Protein AF-V4Y7R0-F1 (afdb_monomer_lite)

Sequence (101 aa):
MARSPTVDTLGLVIIVFLLQPPLSFLGLGGLFVLAPPLGNAPLTIFTSIYAHASLGHLVANSVVLLVAGLAVERRTTWFRFHLYSVAVGALAGIAQWPSVG

Foldseek 3Di:
DDDQLLVVLLVLLVVLAVVLVVCVVVVNNVQQDCDPPCVVRVNNLQNVLSYDPDPVRSVVVNVVSVVVSVVVCVVDPSVVSVVVSRVVSSVCSVVPDDPDD

Radius of gyration: 14.44 Å; chains: 1; bounding box: 40×24×38 Å

pLDDT: mean 92.41, std 10.79, range [45.31, 98.31]

Structure (mmCIF, N/CA/C/O backbone):
data_AF-V4Y7R0-F1
#
_entry.id   AF-V4Y7R0-F1
#
loop_
_atom_site.group_PDB
_atom_site.id
_atom_site.type_symbol
_atom_site.label_atom_id
_atom_site.label_alt_id
_atom_site.label_comp_id
_atom_site.label_asym_id
_atom_site.label_entity_id
_atom_site.label_seq_id
_atom_site.pdbx_PDB_ins_code
_atom_site.Cartn_x
_atom_site.Cartn_y
_atom_site.Cartn_z
_atom_site.occupancy
_atom_site.B_iso_or_equiv
_atom_site.auth_seq_id
_atom_site.auth_comp_id
_atom_site.auth_asym_id
_atom_site.auth_atom_id
_atom_site.pdbx_PDB_model_num
ATOM 1 N N . MET A 1 1 ? -18.363 7.842 13.408 1.00 47.69 1 MET A N 1
ATOM 2 C CA . MET A 1 1 ? -17.993 6.662 12.596 1.00 47.69 1 MET A CA 1
ATOM 3 C C . MET A 1 1 ? -16.622 6.189 13.053 1.00 47.69 1 MET A C 1
ATOM 5 O O . MET A 1 1 ? -15.713 7.008 13.083 1.00 47.69 1 MET A O 1
ATOM 9 N N . ALA A 1 2 ? -16.473 4.934 13.484 1.00 68.38 2 ALA A N 1
ATOM 10 C CA . ALA A 1 2 ? -15.149 4.390 13.796 1.00 68.38 2 ALA A CA 1
ATOM 11 C C . ALA A 1 2 ? -14.375 4.194 12.481 1.00 68.38 2 ALA A C 1
ATOM 13 O O . ALA A 1 2 ? -14.903 3.604 11.542 1.00 68.38 2 ALA A O 1
ATOM 14 N N . ARG A 1 3 ? -13.163 4.743 12.390 1.00 86.81 3 ARG A N 1
ATOM 15 C CA . ARG A 1 3 ? -12.302 4.643 11.204 1.00 86.81 3 ARG A CA 1
ATOM 16 C C . ARG A 1 3 ? -11.739 3.220 11.104 1.00 86.81 3 ARG A C 1
ATOM 18 O O . ARG A 1 3 ? -11.061 2.787 12.032 1.00 86.81 3 ARG A O 1
ATOM 25 N N . SER A 1 4 ? -12.026 2.503 10.016 1.00 95.69 4 SER A N 1
ATOM 26 C CA . SER A 1 4 ? -11.510 1.145 9.779 1.00 95.69 4 SER A CA 1
ATOM 27 C C . SER A 1 4 ? -10.199 1.221 8.985 1.00 95.69 4 SER A C 1
ATOM 29 O O . SER A 1 4 ? -10.233 1.624 7.820 1.00 95.69 4 SER A O 1
ATOM 31 N N . PRO A 1 5 ? -9.043 0.844 9.567 1.00 97.19 5 PRO A N 1
ATOM 32 C CA . PRO A 1 5 ? -7.775 0.834 8.837 1.00 97.19 5 PRO A CA 1
ATOM 33 C C . PRO A 1 5 ? -7.758 -0.197 7.692 1.00 97.19 5 PRO A C 1
ATOM 35 O O . PRO A 1 5 ? -7.018 -0.025 6.719 1.00 97.19 5 PRO A O 1
ATOM 38 N N . THR A 1 6 ? -8.607 -1.232 7.750 1.00 97.38 6 THR A N 1
ATOM 39 C CA . THR A 1 6 ? -8.796 -2.172 6.633 1.00 97.38 6 THR A CA 1
ATOM 40 C C . THR A 1 6 ? -9.452 -1.485 5.443 1.00 97.38 6 THR A C 1
ATOM 42 O O . THR A 1 6 ? -8.940 -1.572 4.327 1.00 97.38 6 THR A O 1
ATOM 45 N N . VAL A 1 7 ? -10.555 -0.764 5.675 1.00 96.94 7 VAL A N 1
ATOM 46 C CA . VAL A 1 7 ? -11.249 -0.012 4.618 1.00 96.94 7 VAL A CA 1
ATOM 47 C C . VAL A 1 7 ? -10.361 1.108 4.075 1.00 96.94 7 VAL A C 1
ATOM 49 O O . VAL A 1 7 ? -10.312 1.293 2.861 1.00 96.94 7 VAL A O 1
ATOM 52 N N . ASP A 1 8 ? -9.607 1.796 4.937 1.00 96.81 8 ASP A N 1
ATOM 53 C CA . ASP A 1 8 ? -8.635 2.814 4.513 1.00 96.81 8 ASP A CA 1
ATOM 54 C C . ASP A 1 8 ? -7.571 2.209 3.577 1.00 96.81 8 ASP A C 1
ATOM 56 O O . ASP A 1 8 ? -7.285 2.762 2.513 1.00 96.81 8 ASP A O 1
ATOM 60 N N . THR A 1 9 ? -7.019 1.043 3.932 1.00 97.06 9 THR A N 1
ATOM 61 C CA . THR A 1 9 ? -6.032 0.334 3.096 1.00 97.06 9 THR A CA 1
ATOM 62 C C . THR A 1 9 ? -6.633 -0.105 1.765 1.00 97.06 9 THR A C 1
ATOM 64 O O . THR A 1 9 ? -6.018 0.100 0.721 1.00 97.06 9 THR A O 1
ATOM 67 N N . LEU A 1 10 ? -7.848 -0.660 1.778 1.00 97.81 10 LEU A N 1
ATOM 68 C CA . LEU A 1 10 ? -8.546 -1.050 0.555 1.00 97.81 10 LEU A CA 1
ATOM 69 C C . LEU A 1 10 ? -8.796 0.160 -0.356 1.00 97.81 10 LEU A C 1
ATOM 71 O O . LEU A 1 10 ? -8.567 0.083 -1.562 1.00 97.81 10 LEU A O 1
ATOM 75 N N . GLY A 1 11 ? -9.204 1.292 0.221 1.00 97.88 11 GLY A N 1
ATOM 76 C CA . GLY A 1 11 ? -9.366 2.549 -0.503 1.00 97.88 11 GLY A CA 1
ATOM 77 C C . GLY A 1 11 ? -8.069 2.994 -1.179 1.00 97.88 11 GLY A C 1
ATOM 78 O O . GLY A 1 11 ? -8.083 3.314 -2.365 1.00 97.88 11 GLY A O 1
ATOM 79 N N . LEU A 1 12 ? -6.938 2.946 -0.466 1.00 97.00 12 LEU A N 1
ATOM 80 C CA . LEU A 1 12 ? -5.624 3.270 -1.034 1.00 97.00 12 LEU A CA 1
ATOM 81 C C . LEU A 1 12 ? -5.235 2.339 -2.184 1.00 97.00 12 LEU A C 1
ATOM 83 O O . LEU A 1 12 ? -4.792 2.821 -3.224 1.00 97.00 12 LEU A O 1
ATOM 87 N N . VAL A 1 13 ? -5.431 1.030 -2.023 1.00 97.62 13 VAL A N 1
ATOM 88 C CA . VAL A 1 13 ? -5.154 0.045 -3.079 1.00 97.62 13 VAL A CA 1
ATOM 89 C C . VAL A 1 13 ? -5.977 0.344 -4.336 1.00 97.62 13 VAL A C 1
ATOM 91 O O . VAL A 1 13 ? -5.435 0.360 -5.440 1.00 97.62 13 VAL A O 1
ATOM 94 N N . ILE A 1 14 ? -7.272 0.632 -4.182 1.00 98.19 14 ILE A N 1
ATOM 95 C CA . ILE A 1 14 ? -8.152 0.974 -5.308 1.00 98.19 14 ILE A CA 1
ATOM 96 C C . ILE A 1 14 ? -7.700 2.278 -5.974 1.00 98.19 14 ILE A C 1
ATOM 98 O O . ILE A 1 14 ? -7.608 2.335 -7.199 1.00 98.19 14 ILE A O 1
ATOM 102 N N . ILE A 1 15 ? -7.386 3.313 -5.190 1.00 98.12 15 ILE A N 1
ATOM 103 C CA . ILE A 1 15 ? -6.892 4.593 -5.715 1.00 98.12 15 ILE A CA 1
ATOM 104 C C . ILE A 1 15 ? -5.614 4.377 -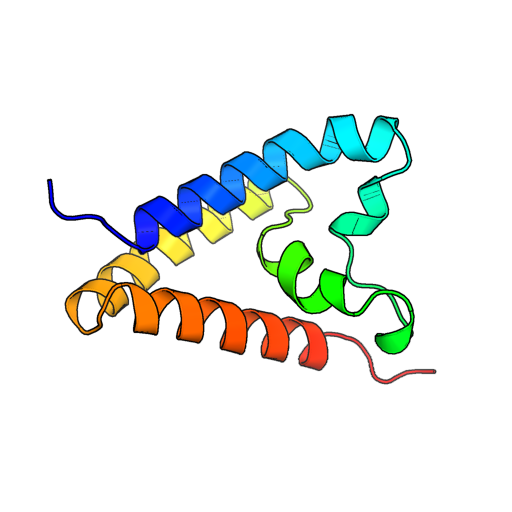6.530 1.00 98.12 15 ILE A C 1
ATOM 106 O O . ILE A 1 15 ? -5.530 4.847 -7.663 1.00 98.12 15 ILE A O 1
ATOM 110 N N . VAL A 1 16 ? -4.640 3.637 -5.994 1.00 97.50 16 VAL A N 1
ATOM 111 C CA . VAL A 1 16 ? -3.387 3.339 -6.700 1.00 97.50 16 VAL A CA 1
ATOM 112 C C . VAL A 1 16 ? -3.660 2.571 -7.990 1.00 97.50 16 VAL A C 1
A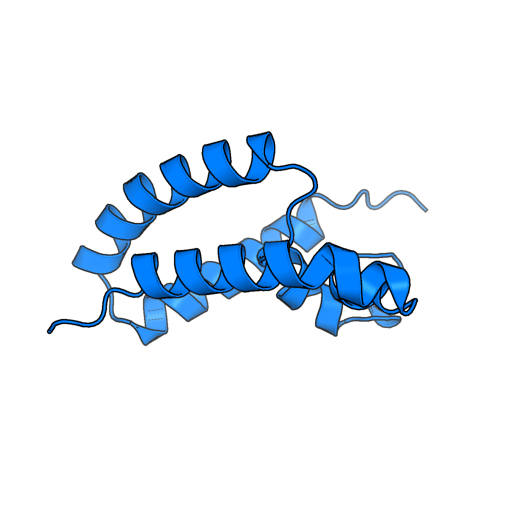TOM 114 O O . VAL A 1 16 ? -3.164 2.975 -9.041 1.00 97.50 16 VAL A O 1
ATOM 117 N N . PHE A 1 17 ? -4.508 1.543 -7.952 1.00 97.56 17 PHE A N 1
ATOM 118 C CA . PHE A 1 17 ? -4.872 0.776 -9.142 1.00 97.56 17 PHE A CA 1
ATOM 119 C C . PHE A 1 17 ? -5.488 1.644 -10.247 1.00 97.56 17 PHE A C 1
ATOM 121 O O . PHE A 1 17 ? -5.144 1.492 -11.418 1.00 97.56 17 PHE A O 1
ATOM 128 N N . LEU A 1 18 ? -6.357 2.591 -9.888 1.00 97.88 18 LEU A N 1
ATOM 129 C CA . LEU A 1 18 ? -6.966 3.518 -10.846 1.00 97.88 18 LEU A CA 1
ATOM 130 C C . LEU A 1 18 ? -5.971 4.557 -11.387 1.00 97.88 18 LEU A C 1
ATOM 132 O O . LEU A 1 18 ? -6.106 4.994 -12.530 1.00 97.88 18 LEU A O 1
ATOM 136 N N . LEU A 1 19 ? -4.967 4.942 -10.596 1.00 97.38 19 LEU A N 1
ATOM 137 C CA . LEU A 1 19 ? -3.921 5.884 -11.002 1.00 97.38 19 LEU A CA 1
ATOM 138 C C . LEU A 1 19 ? -2.804 5.230 -11.833 1.00 97.38 19 LEU A C 1
ATOM 140 O O . LEU A 1 19 ? -2.143 5.924 -12.607 1.00 97.38 19 LEU A O 1
ATOM 144 N N . GLN A 1 20 ? -2.598 3.915 -11.722 1.00 96.56 20 GLN A N 1
ATOM 145 C CA . GLN A 1 20 ? -1.548 3.192 -12.448 1.00 96.56 20 GLN A CA 1
ATOM 146 C C . GLN A 1 20 ? -1.621 3.384 -13.982 1.00 96.56 20 GLN A C 1
ATOM 148 O O . GLN A 1 20 ? -0.589 3.736 -14.561 1.00 96.56 20 GLN A O 1
ATOM 153 N N . PRO A 1 21 ? -2.773 3.208 -14.670 1.00 96.81 21 PRO A N 1
ATOM 154 C CA . PRO A 1 21 ? -2.856 3.411 -16.118 1.00 96.81 21 PRO A CA 1
ATOM 155 C C . PRO A 1 21 ? -2.554 4.844 -16.587 1.00 96.81 21 PRO A C 1
ATOM 157 O O . PRO A 1 21 ? -1.684 4.990 -17.450 1.00 96.81 21 PRO A O 1
ATOM 160 N N . PRO A 1 22 ? -3.187 5.913 -16.050 1.00 97.75 22 PRO A N 1
ATOM 161 C CA . PRO A 1 22 ? -2.894 7.271 -16.504 1.00 97.75 22 PRO A CA 1
ATOM 162 C C . PRO A 1 22 ? -1.454 7.686 -16.186 1.00 97.75 22 PRO A C 1
ATOM 164 O O . PRO A 1 22 ? -0.813 8.326 -17.014 1.00 97.75 22 PRO A O 1
ATOM 167 N N . LEU A 1 23 ? -0.897 7.280 -15.041 1.00 97.19 23 LEU A N 1
ATOM 168 C CA . LEU A 1 23 ? 0.504 7.569 -14.725 1.00 97.19 23 LEU A CA 1
ATOM 169 C C . LEU A 1 23 ? 1.465 6.789 -15.626 1.00 97.19 23 LEU A C 1
ATOM 171 O O . LEU A 1 23 ? 2.468 7.345 -16.064 1.00 97.19 23 LEU A O 1
ATOM 175 N N . SER A 1 24 ? 1.145 5.544 -15.980 1.00 96.19 24 SER A N 1
ATOM 176 C CA . SER A 1 24 ? 1.931 4.781 -16.959 1.00 96.19 24 SER A CA 1
ATOM 177 C C . SER A 1 24 ? 1.914 5.433 -18.338 1.00 96.19 24 SER A C 1
ATOM 179 O O . SER A 1 24 ?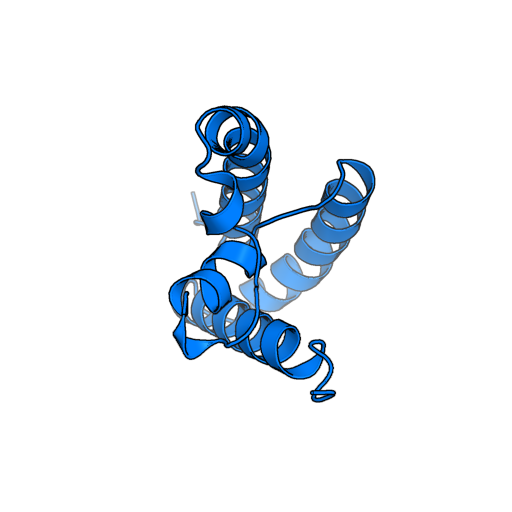 2.961 5.516 -18.974 1.00 96.19 24 SER A O 1
ATOM 181 N N . PHE A 1 25 ? 0.766 5.966 -18.767 1.00 97.06 25 PHE A N 1
ATOM 182 C CA . PHE A 1 25 ? 0.653 6.722 -20.016 1.00 97.06 25 PHE A CA 1
ATOM 183 C C . PHE A 1 25 ? 1.547 7.975 -20.031 1.00 97.06 25 PHE A C 1
ATOM 185 O O . PHE A 1 25 ? 2.096 8.329 -21.070 1.00 97.06 25 PHE A O 1
ATOM 192 N N . LEU A 1 26 ? 1.762 8.600 -18.871 1.00 97.75 26 LEU A N 1
ATOM 193 C CA . LEU A 1 26 ? 2.677 9.735 -18.694 1.00 97.75 26 LEU A CA 1
ATOM 194 C C . LEU A 1 26 ? 4.150 9.323 -18.486 1.00 97.75 26 LEU A C 1
ATOM 196 O O . LEU A 1 26 ? 4.978 10.169 -18.157 1.00 97.75 26 LEU A O 1
ATOM 200 N N . GLY A 1 27 ? 4.495 8.037 -18.628 1.00 96.44 27 GLY A N 1
ATOM 201 C CA . GLY A 1 27 ? 5.852 7.526 -18.385 1.00 96.44 27 GLY A CA 1
ATOM 202 C C . GLY A 1 27 ? 6.221 7.373 -16.903 1.00 96.44 27 GLY A C 1
ATOM 203 O O . GLY A 1 27 ? 7.364 7.068 -16.577 1.00 96.44 27 GLY A O 1
ATOM 204 N N . LEU A 1 28 ? 5.259 7.542 -15.993 1.00 95.88 28 LEU A N 1
ATOM 205 C CA . LEU A 1 28 ? 5.432 7.470 -14.537 1.00 95.88 28 LEU A CA 1
ATOM 206 C C . LEU A 1 28 ? 5.017 6.111 -13.945 1.00 95.88 28 LEU A C 1
ATOM 208 O O . LEU A 1 28 ? 4.905 5.966 -12.730 1.00 95.88 28 LEU A O 1
ATOM 212 N N . GLY A 1 29 ? 4.800 5.092 -14.780 1.00 91.50 29 GLY A N 1
ATOM 213 C CA . GLY A 1 29 ? 4.390 3.753 -14.331 1.00 91.50 29 GLY A CA 1
ATOM 214 C C . GLY A 1 29 ? 5.407 3.085 -13.397 1.00 91.50 29 GLY A C 1
ATOM 215 O O . GLY A 1 29 ? 5.028 2.353 -12.483 1.00 91.50 29 GLY A O 1
ATOM 216 N N . GLY A 1 30 ? 6.694 3.414 -13.559 1.00 92.12 30 GLY A N 1
ATOM 217 C CA . GLY A 1 30 ? 7.777 2.928 -12.700 1.00 92.12 30 GLY A CA 1
ATOM 218 C C . GLY A 1 30 ? 7.637 3.316 -11.223 1.00 92.12 30 GLY A C 1
ATOM 219 O O . GLY A 1 30 ? 8.252 2.679 -10.377 1.00 92.12 30 GLY A O 1
ATOM 220 N N . LEU A 1 31 ? 6.782 4.290 -10.881 1.00 93.62 31 LEU A N 1
ATOM 221 C CA . LEU A 1 31 ? 6.517 4.675 -9.490 1.00 93.62 31 LEU A CA 1
ATOM 222 C C . LEU A 1 31 ? 5.889 3.555 -8.652 1.00 93.62 31 LEU A C 1
ATOM 224 O O . LEU A 1 31 ? 5.947 3.629 -7.430 1.00 93.62 31 LEU A O 1
ATOM 228 N N . PHE A 1 32 ? 5.290 2.541 -9.277 1.00 94.75 32 PHE A N 1
ATOM 229 C CA . PHE A 1 32 ? 4.574 1.453 -8.597 1.00 94.75 32 PHE A CA 1
ATOM 230 C C . PHE A 1 32 ? 5.187 0.076 -8.848 1.00 94.75 32 PHE A C 1
ATOM 232 O O . PHE A 1 32 ? 4.652 -0.933 -8.392 1.00 94.7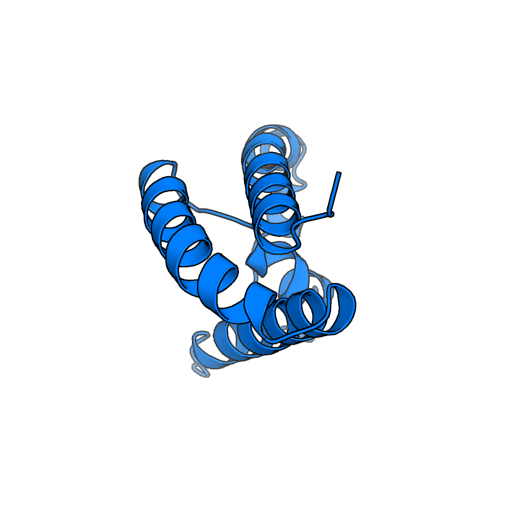5 32 PHE A O 1
ATOM 239 N N . VAL A 1 33 ? 6.296 0.022 -9.583 1.00 92.69 33 VAL A N 1
ATOM 240 C CA . VAL A 1 33 ? 6.961 -1.223 -9.955 1.00 92.69 33 VAL A CA 1
ATOM 241 C C . VAL A 1 33 ? 8.244 -1.329 -9.152 1.00 92.69 33 VAL A C 1
ATOM 243 O O . VAL A 1 33 ? 9.144 -0.507 -9.297 1.00 92.69 33 VAL A O 1
ATOM 246 N N . LEU A 1 34 ? 8.325 -2.350 -8.303 1.00 90.56 34 LEU A N 1
ATOM 247 C CA . LEU A 1 34 ? 9.562 -2.680 -7.611 1.00 90.56 34 LEU A CA 1
ATOM 248 C C . LEU A 1 34 ? 10.572 -3.218 -8.632 1.00 90.56 34 LEU A C 1
ATOM 250 O O . LEU A 1 34 ? 10.308 -4.231 -9.279 1.00 90.56 34 LEU A O 1
ATOM 254 N N . ALA A 1 35 ? 11.704 -2.529 -8.791 1.00 86.25 35 ALA A N 1
ATOM 255 C CA . ALA A 1 35 ? 12.733 -2.869 -9.773 1.00 86.25 35 ALA A CA 1
ATOM 256 C C . ALA A 1 35 ? 14.140 -2.898 -9.143 1.00 86.25 35 ALA A C 1
ATOM 258 O O . ALA A 1 35 ? 14.425 -2.102 -8.243 1.00 86.25 35 ALA A O 1
ATOM 259 N N . PRO A 1 36 ? 15.039 -3.788 -9.605 1.00 78.69 36 PRO A N 1
ATOM 260 C CA . PRO A 1 36 ? 16.424 -3.813 -9.163 1.00 78.69 36 PRO A CA 1
ATOM 261 C C . PRO A 1 36 ? 17.281 -2.753 -9.881 1.00 78.69 36 PRO A C 1
ATOM 263 O O . PRO A 1 36 ? 16.984 -2.361 -11.012 1.00 78.69 36 PRO A O 1
ATOM 266 N N . PRO A 1 37 ? 18.413 -2.365 -9.277 1.00 86.06 37 PRO A N 1
ATOM 267 C CA . PRO A 1 37 ? 18.747 -2.513 -7.861 1.00 86.06 37 PRO A CA 1
ATOM 268 C C . PRO A 1 37 ? 17.776 -1.715 -6.980 1.00 86.06 37 PRO A C 1
ATOM 270 O O . PRO A 1 37 ? 17.392 -0.606 -7.340 1.00 86.06 37 PRO A O 1
ATOM 273 N N . LEU A 1 38 ? 17.446 -2.223 -5.785 1.00 83.94 38 LEU A N 1
ATOM 274 C CA . LEU A 1 38 ? 16.533 -1.539 -4.850 1.00 83.94 38 LEU A CA 1
ATOM 275 C C . LEU A 1 38 ? 16.978 -0.102 -4.514 1.00 83.94 38 LEU A C 1
ATOM 277 O O . LEU A 1 38 ? 16.149 0.757 -4.224 1.00 83.94 38 LEU A O 1
ATOM 281 N N . GLY A 1 39 ? 18.285 0.170 -4.591 1.00 85.88 39 GLY A N 1
ATOM 282 C CA . GLY A 1 39 ? 18.859 1.499 -4.383 1.00 85.88 39 GLY A CA 1
ATOM 283 C C . GLY A 1 39 ? 18.497 2.531 -5.456 1.00 85.88 39 GLY A C 1
ATOM 284 O O . GLY A 1 39 ? 18.571 3.723 -5.175 1.00 85.88 39 GLY A O 1
ATOM 285 N N . ASN A 1 40 ? 18.066 2.113 -6.651 1.00 89.31 40 ASN A N 1
ATOM 286 C CA . ASN A 1 40 ? 17.726 3.041 -7.735 1.00 89.31 40 ASN A CA 1
ATOM 287 C C . ASN A 1 40 ? 16.372 3.723 -7.515 1.00 89.31 40 ASN A C 1
ATOM 289 O O . ASN A 1 40 ? 16.179 4.865 -7.927 1.00 89.31 40 ASN A O 1
ATOM 293 N N . ALA A 1 41 ? 15.432 3.028 -6.875 1.00 89.69 41 ALA A N 1
ATOM 294 C CA . ALA A 1 41 ? 14.091 3.536 -6.623 1.00 89.69 41 ALA A CA 1
ATOM 295 C C . ALA A 1 41 ? 13.552 2.998 -5.286 1.00 89.69 41 ALA A C 1
ATOM 297 O O . ALA A 1 41 ? 12.553 2.280 -5.272 1.00 89.69 41 ALA A O 1
ATOM 298 N N . PRO A 1 42 ? 14.167 3.343 -4.139 1.00 91.12 42 PRO A N 1
ATOM 299 C CA . PRO A 1 42 ? 13.837 2.744 -2.841 1.00 91.12 42 PRO A CA 1
ATOM 300 C C . PRO A 1 42 ? 12.384 2.989 -2.422 1.00 91.12 42 PRO A C 1
ATOM 302 O O . PRO A 1 42 ? 11.795 2.186 -1.705 1.00 91.12 42 PRO A O 1
ATOM 305 N N . LEU A 1 43 ? 11.769 4.068 -2.917 1.00 93.06 43 LEU A N 1
ATOM 306 C CA . LEU A 1 43 ? 10.361 4.364 -2.670 1.00 93.06 43 LEU A CA 1
ATOM 307 C C . LEU A 1 43 ? 9.422 3.284 -3.237 1.00 93.06 43 LEU A C 1
ATOM 309 O O . LEU A 1 43 ? 8.355 3.046 -2.669 1.00 93.06 43 LEU A O 1
ATOM 313 N N . THR A 1 44 ? 9.843 2.585 -4.297 1.00 94.69 44 THR A N 1
ATOM 314 C CA . THR A 1 44 ? 9.059 1.506 -4.915 1.00 94.69 44 THR A CA 1
ATOM 315 C C . THR A 1 44 ? 8.869 0.305 -3.999 1.00 94.69 44 THR A C 1
ATOM 317 O O . THR A 1 44 ? 7.900 -0.427 -4.175 1.00 94.69 44 THR A O 1
ATOM 320 N N . ILE A 1 45 ? 9.691 0.150 -2.951 1.00 94.62 45 ILE A N 1
ATOM 321 C CA . ILE A 1 45 ? 9.479 -0.850 -1.889 1.00 94.62 45 ILE A CA 1
ATOM 322 C C . ILE A 1 45 ? 8.122 -0.638 -1.208 1.00 94.62 45 ILE A C 1
ATOM 324 O O . ILE A 1 45 ? 7.466 -1.601 -0.828 1.00 94.62 45 ILE A O 1
ATOM 328 N N . PHE A 1 46 ? 7.684 0.616 -1.075 1.00 95.38 46 PHE A N 1
ATOM 329 C CA . PHE A 1 46 ? 6.449 0.963 -0.377 1.00 95.38 46 PHE A CA 1
ATOM 330 C C . PHE A 1 46 ? 5.274 1.159 -1.328 1.00 95.38 46 PHE A C 1
ATOM 332 O O . PHE A 1 46 ? 4.168 0.705 -1.046 1.00 95.38 46 PHE A O 1
ATOM 339 N N . THR A 1 47 ? 5.483 1.839 -2.454 1.00 95.44 47 THR A N 1
ATOM 340 C CA . THR A 1 47 ? 4.393 2.135 -3.393 1.00 95.44 47 THR A CA 1
ATOM 341 C C . THR A 1 47 ? 3.926 0.893 -4.149 1.00 95.44 47 THR A C 1
ATOM 343 O O . THR A 1 47 ? 2.734 0.785 -4.438 1.00 95.44 47 THR A O 1
ATOM 346 N N . SER A 1 48 ? 4.816 -0.074 -4.405 1.00 94.69 48 SER A N 1
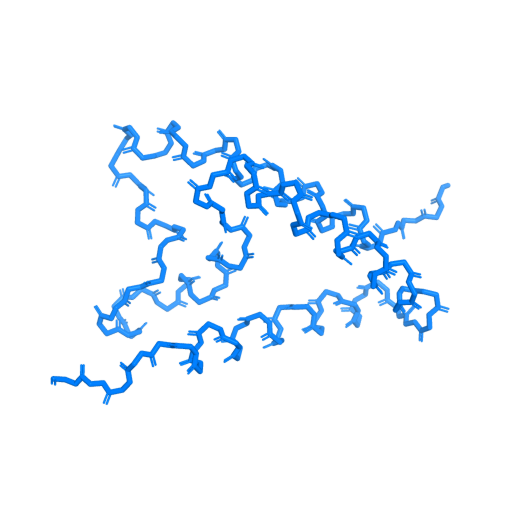ATOM 347 C CA . SER A 1 48 ? 4.447 -1.342 -5.051 1.00 94.69 48 SER A CA 1
ATOM 348 C C . SER A 1 48 ? 3.516 -2.212 -4.204 1.00 94.69 48 SER A C 1
ATOM 350 O O . SER A 1 48 ? 2.749 -2.982 -4.769 1.00 94.69 48 SER A O 1
ATOM 352 N N . ILE A 1 49 ? 3.498 -2.037 -2.875 1.00 95.62 49 ILE A N 1
ATOM 353 C CA . ILE A 1 49 ? 2.603 -2.766 -1.954 1.00 95.62 49 ILE A CA 1
ATOM 354 C C . ILE A 1 49 ? 1.131 -2.567 -2.340 1.00 95.62 49 ILE A C 1
ATOM 356 O O . ILE A 1 49 ? 0.304 -3.459 -2.167 1.00 95.62 49 ILE A O 1
ATOM 360 N N . TYR A 1 50 ? 0.799 -1.389 -2.868 1.00 96.94 50 TYR A N 1
ATOM 361 C CA . TYR A 1 50 ? -0.566 -1.031 -3.249 1.00 96.94 50 TYR A CA 1
ATOM 362 C C . TYR A 1 50 ? -0.873 -1.336 -4.723 1.00 96.94 50 TYR A C 1
ATOM 364 O O . TYR A 1 50 ? -2.033 -1.288 -5.138 1.00 96.94 50 TYR A O 1
ATOM 372 N N . ALA A 1 51 ? 0.149 -1.648 -5.519 1.00 96.38 51 ALA A N 1
ATOM 373 C CA . ALA A 1 51 ? 0.040 -1.823 -6.957 1.00 96.38 51 ALA A CA 1
ATOM 374 C C . ALA A 1 51 ? -0.478 -3.215 -7.321 1.00 96.38 51 ALA A C 1
ATOM 376 O O . ALA A 1 51 ? -0.101 -4.215 -6.713 1.00 96.38 51 ALA A O 1
ATOM 377 N N . HIS A 1 52 ? -1.322 -3.293 -8.348 1.00 96.88 52 HIS A N 1
ATOM 378 C CA . HIS A 1 52 ? -1.854 -4.569 -8.827 1.00 96.88 52 HIS A CA 1
ATOM 379 C C . HIS A 1 52 ? -1.694 -4.701 -10.343 1.00 96.88 52 HIS A C 1
ATOM 381 O O . HIS A 1 52 ? -1.819 -3.731 -11.088 1.00 96.88 52 HIS A O 1
ATOM 387 N N . ALA A 1 53 ? -1.414 -5.926 -10.798 1.00 94.38 53 ALA A N 1
ATOM 388 C CA . ALA A 1 53 ? -1.169 -6.229 -12.210 1.00 94.38 53 ALA A CA 1
ATOM 389 C C . ALA A 1 53 ? -2.458 -6.396 -13.032 1.00 94.38 53 ALA A C 1
ATOM 391 O O . ALA A 1 53 ? -2.451 -6.226 -14.247 1.00 94.38 53 ALA A O 1
ATOM 392 N N . SER A 1 54 ? -3.567 -6.767 -12.386 1.00 96.44 54 SER A N 1
ATOM 393 C CA . SER A 1 54 ? -4.850 -7.000 -13.049 1.00 96.44 54 SER A CA 1
ATOM 394 C C . SER A 1 54 ? -6.020 -6.820 -12.085 1.00 96.44 54 SER A C 1
ATOM 396 O O . SER A 1 54 ? -5.860 -6.907 -10.865 1.00 96.44 54 SER A O 1
ATOM 398 N N . LEU A 1 55 ? -7.222 -6.633 -12.641 1.00 97.50 55 LEU A N 1
ATOM 399 C CA . LEU A 1 55 ? -8.457 -6.558 -11.859 1.00 97.50 55 LEU A CA 1
ATOM 400 C C . LEU A 1 55 ? -8.722 -7.856 -11.077 1.00 97.50 55 LEU A C 1
ATOM 402 O O . LEU A 1 55 ? -9.139 -7.804 -9.925 1.00 97.50 55 LEU A O 1
ATOM 406 N N . GLY A 1 56 ? -8.439 -9.021 -11.670 1.00 98.06 56 GLY A N 1
ATOM 407 C CA . GLY A 1 56 ? -8.589 -10.311 -10.989 1.00 98.06 56 GLY A CA 1
ATOM 408 C C . GLY A 1 56 ? -7.669 -10.437 -9.772 1.00 98.06 56 GLY A C 1
ATOM 409 O O . GLY A 1 56 ? -8.121 -10.845 -8.703 1.00 98.06 56 GLY A O 1
ATOM 410 N N . HIS A 1 57 ? -6.406 -10.009 -9.903 1.00 96.75 57 HIS A N 1
ATOM 411 C CA . HIS A 1 57 ? -5.469 -9.962 -8.776 1.00 96.75 57 HIS A CA 1
ATOM 412 C C . HIS A 1 57 ? -5.956 -9.004 -7.685 1.00 96.75 57 HIS A C 1
ATOM 414 O O . HIS A 1 57 ? -5.908 -9.361 -6.509 1.00 96.75 57 HIS A O 1
ATOM 420 N N . LEU A 1 58 ? -6.452 -7.821 -8.064 1.00 97.44 58 LEU A N 1
ATOM 421 C CA . LEU A 1 58 ? -7.011 -6.847 -7.126 1.00 97.44 58 LEU A CA 1
ATOM 422 C C . LEU A 1 58 ? -8.184 -7.430 -6.336 1.00 97.44 58 LEU A C 1
ATOM 424 O O . LEU A 1 58 ? -8.193 -7.350 -5.110 1.00 97.44 58 LEU A O 1
ATOM 428 N N . VAL A 1 59 ? -9.162 -8.034 -7.014 1.00 98.31 59 VAL A N 1
ATOM 429 C CA . VAL A 1 59 ? -10.354 -8.589 -6.357 1.00 98.31 59 VAL A CA 1
ATOM 430 C C . VAL A 1 59 ? -9.973 -9.723 -5.407 1.00 98.31 59 VAL A C 1
ATOM 432 O O . VAL A 1 59 ? -10.392 -9.708 -4.250 1.00 98.31 59 VAL A O 1
ATOM 435 N N . ALA A 1 60 ? -9.137 -10.666 -5.853 1.00 97.62 60 ALA A N 1
ATOM 436 C CA . ALA A 1 60 ? -8.699 -11.782 -5.018 1.00 97.62 60 ALA A CA 1
ATOM 437 C C . ALA A 1 60 ? -7.979 -11.297 -3.745 1.00 97.62 60 ALA A C 1
ATOM 439 O O . ALA A 1 60 ? -8.309 -11.732 -2.641 1.00 97.62 60 ALA A O 1
ATOM 440 N N . ASN A 1 61 ? -7.057 -10.338 -3.877 1.00 96.56 61 ASN A N 1
ATOM 441 C CA . ASN A 1 61 ? -6.346 -9.767 -2.731 1.00 96.56 61 ASN A CA 1
ATOM 442 C C . ASN A 1 61 ? -7.255 -8.913 -1.842 1.00 96.56 61 ASN A C 1
ATOM 444 O O . ASN A 1 61 ? -7.110 -8.943 -0.625 1.00 96.56 61 ASN A O 1
ATOM 448 N N . SER A 1 62 ? -8.232 -8.209 -2.415 1.00 97.50 62 SER A N 1
ATOM 449 C CA . SER A 1 62 ? -9.199 -7.414 -1.649 1.00 97.50 62 SER A CA 1
ATOM 450 C C . SER A 1 62 ? -10.048 -8.289 -0.729 1.00 97.50 62 SER A C 1
ATOM 452 O O . SER A 1 62 ? -10.298 -7.910 0.412 1.00 97.50 62 SER A O 1
ATOM 454 N N . VAL A 1 63 ? -10.456 -9.479 -1.184 1.00 98.12 63 VAL A N 1
ATOM 455 C CA . VAL A 1 63 ? -11.181 -10.445 -0.342 1.00 98.12 63 VAL A CA 1
ATOM 456 C C . VAL A 1 63 ? -10.307 -10.907 0.825 1.00 98.12 63 VAL A C 1
ATOM 458 O O . VAL A 1 63 ? -10.757 -10.888 1.971 1.00 98.12 63 VAL A O 1
ATOM 461 N N . VAL A 1 64 ? -9.049 -11.266 0.557 1.00 97.00 64 VAL A N 1
ATOM 462 C CA . VAL A 1 64 ? -8.095 -11.667 1.604 1.00 97.00 64 VAL A CA 1
ATOM 463 C C . VAL A 1 64 ? -7.853 -10.525 2.594 1.00 97.00 64 VAL A C 1
ATOM 465 O O . VAL A 1 64 ? -7.925 -10.746 3.803 1.00 97.00 64 VAL A O 1
ATOM 468 N N . LEU A 1 65 ? -7.634 -9.303 2.102 1.00 96.38 65 LEU A N 1
ATOM 469 C CA . LEU A 1 65 ? -7.446 -8.107 2.921 1.00 96.38 65 LEU A CA 1
ATOM 470 C C . LEU A 1 65 ? -8.671 -7.822 3.787 1.00 96.38 65 LEU A C 1
ATOM 472 O O . LEU A 1 65 ? -8.512 -7.506 4.959 1.00 96.38 65 LEU A O 1
ATOM 476 N N . LEU A 1 66 ? -9.886 -7.952 3.256 1.00 97.62 66 LEU A N 1
ATOM 477 C CA . LEU A 1 66 ? -11.098 -7.758 4.047 1.00 97.62 66 LEU A CA 1
ATOM 478 C C . LEU A 1 66 ? -11.196 -8.799 5.163 1.00 97.62 66 LEU A C 1
ATOM 480 O O . LEU A 1 66 ? -11.410 -8.438 6.315 1.00 97.62 66 LEU A O 1
ATOM 484 N N . VAL A 1 67 ? -10.999 -10.082 4.861 1.00 98.00 67 VAL A N 1
ATOM 485 C CA . VAL A 1 67 ? -11.116 -11.144 5.873 1.00 98.00 67 VAL A CA 1
ATOM 486 C C . VAL A 1 67 ? -10.023 -11.022 6.940 1.00 98.00 67 VAL A C 1
ATOM 488 O O . VAL A 1 67 ? -10.325 -10.968 8.135 1.00 98.00 67 VAL A O 1
ATOM 491 N N . ALA A 1 68 ? -8.757 -10.955 6.527 1.00 96.75 68 ALA A N 1
ATOM 492 C CA . ALA A 1 68 ? -7.623 -10.897 7.445 1.00 96.75 68 ALA A CA 1
ATOM 493 C C . ALA A 1 68 ? -7.520 -9.533 8.140 1.00 96.75 68 ALA A C 1
ATOM 495 O O . ALA A 1 68 ? -7.325 -9.464 9.353 1.00 96.75 68 ALA A O 1
ATOM 496 N N . GLY A 1 69 ? -7.706 -8.445 7.396 1.00 96.88 69 GLY A N 1
ATOM 497 C CA . GLY A 1 69 ? -7.635 -7.082 7.910 1.00 96.88 69 GLY A CA 1
ATOM 498 C C . GLY A 1 69 ? -8.693 -6.817 8.973 1.00 96.88 69 GLY A C 1
ATOM 499 O O . GLY A 1 69 ? -8.347 -6.370 10.066 1.00 96.88 69 GLY A O 1
ATOM 500 N N . LEU A 1 70 ? -9.954 -7.201 8.731 1.00 97.00 70 LEU A N 1
ATOM 501 C CA . LEU A 1 70 ? -11.017 -7.042 9.731 1.00 97.00 70 LEU A CA 1
ATOM 502 C C . LEU A 1 70 ? -10.743 -7.855 11.007 1.00 97.00 70 LEU A C 1
ATOM 504 O O . LEU A 1 70 ? -11.110 -7.433 12.106 1.00 97.00 70 LEU A O 1
ATOM 508 N N . ALA A 1 71 ? -10.097 -9.019 10.894 1.00 96.69 71 ALA A N 1
ATOM 509 C CA . ALA A 1 71 ? -9.695 -9.805 12.059 1.00 96.69 71 ALA A CA 1
ATOM 510 C C . ALA A 1 71 ? -8.575 -9.113 12.858 1.00 96.69 71 ALA A C 1
ATOM 512 O O . ALA A 1 71 ? -8.646 -9.050 14.090 1.00 96.69 71 ALA A O 1
ATOM 513 N N . VAL A 1 72 ? -7.572 -8.565 12.166 1.00 96.62 72 VAL A N 1
ATOM 514 C CA . VAL A 1 72 ? -6.427 -7.878 12.779 1.00 96.62 72 VAL A CA 1
ATOM 515 C C . VAL A 1 72 ? -6.840 -6.542 13.394 1.00 96.62 72 VAL A C 1
ATOM 517 O O . VAL A 1 72 ? -6.475 -6.269 14.538 1.00 96.62 72 VAL A O 1
ATOM 520 N N . GLU A 1 73 ? -7.631 -5.721 12.695 1.00 97.00 73 GLU A N 1
ATOM 521 C CA . GLU A 1 73 ? -8.003 -4.376 13.157 1.00 97.00 73 GLU A CA 1
ATOM 522 C C . GLU A 1 73 ? -8.777 -4.394 14.480 1.00 97.00 73 GLU A C 1
ATOM 524 O O . GLU A 1 73 ? -8.603 -3.503 15.305 1.00 97.00 73 GLU A O 1
ATOM 529 N N . ARG A 1 74 ? -9.548 -5.459 14.745 1.00 95.88 74 ARG A N 1
ATOM 530 C CA . ARG A 1 74 ? -10.258 -5.668 16.022 1.00 95.88 74 ARG A CA 1
ATOM 531 C C . ARG A 1 74 ? -9.327 -5.866 17.220 1.00 95.88 74 ARG A C 1
ATOM 533 O O . ARG A 1 74 ? -9.782 -5.816 18.360 1.00 95.88 74 ARG A O 1
ATOM 540 N N . ARG A 1 75 ? -8.047 -6.158 16.981 1.00 96.62 75 ARG A N 1
ATOM 541 C CA . ARG A 1 75 ? -7.044 -6.482 18.010 1.00 96.62 75 ARG A CA 1
ATOM 542 C C . ARG A 1 75 ? -5.900 -5.477 18.069 1.00 96.62 75 ARG A C 1
ATOM 544 O O . ARG A 1 75 ? -4.985 -5.647 18.871 1.00 96.62 75 ARG A O 1
ATOM 551 N N . THR A 1 76 ? -5.927 -4.445 17.234 1.00 96.00 76 THR A N 1
ATOM 552 C CA . THR A 1 76 ? -4.830 -3.488 17.118 1.00 96.00 76 THR A CA 1
ATOM 553 C C . THR A 1 76 ? -5.344 -2.057 17.042 1.00 96.00 76 THR A C 1
ATOM 555 O O . THR A 1 76 ? -6.543 -1.798 17.069 1.00 96.00 76 THR A O 1
ATOM 558 N N . THR A 1 77 ? -4.422 -1.103 16.989 1.00 96.25 77 THR A N 1
ATOM 559 C CA . THR A 1 77 ? -4.751 0.303 16.749 1.00 96.25 77 THR A CA 1
ATOM 560 C C . THR A 1 77 ? -4.587 0.631 15.272 1.00 96.25 77 THR A C 1
ATOM 562 O O . THR A 1 77 ? -3.817 -0.020 14.567 1.00 96.25 77 THR A O 1
ATOM 565 N N . TRP A 1 78 ? -5.255 1.692 14.817 1.00 96.00 78 TRP A N 1
ATOM 566 C CA . TRP A 1 78 ? -5.149 2.190 13.442 1.00 96.00 78 TRP A CA 1
ATOM 567 C C . TRP A 1 78 ? -3.686 2.335 12.983 1.00 96.00 78 TRP A C 1
ATOM 569 O O . TRP A 1 78 ? -3.295 1.812 11.944 1.00 96.00 78 TRP A O 1
ATOM 579 N N . PHE A 1 79 ? -2.840 2.954 13.813 1.00 96.94 79 PHE A N 1
ATOM 580 C CA . PHE A 1 79 ? -1.423 3.144 13.494 1.00 96.94 79 PHE A CA 1
ATOM 581 C C . PHE A 1 79 ? -0.655 1.819 13.402 1.00 96.94 79 PHE A C 1
ATOM 583 O O . PHE A 1 79 ? 0.086 1.591 12.448 1.00 96.94 79 PHE A O 1
ATOM 590 N N . ARG A 1 80 ? -0.851 0.918 14.373 1.00 97.38 80 ARG A N 1
ATOM 591 C CA . ARG A 1 80 ? -0.176 -0.388 14.397 1.00 97.38 80 ARG A CA 1
ATOM 592 C C . ARG A 1 80 ? -0.587 -1.264 13.214 1.00 97.38 80 ARG A C 1
ATOM 594 O O . ARG A 1 80 ? 0.254 -1.997 12.707 1.00 97.38 80 ARG A O 1
ATOM 601 N N . PHE A 1 81 ? -1.838 -1.169 12.761 1.00 97.50 81 PHE A N 1
ATOM 602 C CA . PHE A 1 81 ? -2.319 -1.869 11.571 1.00 97.50 81 PHE A CA 1
ATOM 603 C C . PHE A 1 81 ? -1.542 -1.460 10.317 1.00 97.50 81 PHE A C 1
ATOM 605 O O . PHE A 1 81 ? -1.017 -2.318 9.605 1.00 97.50 81 PHE A O 1
ATOM 612 N N . HIS A 1 82 ? -1.446 -0.154 10.048 1.00 97.38 82 HIS A N 1
ATOM 613 C CA . HIS A 1 82 ? -0.760 0.331 8.850 1.00 97.38 82 HIS A CA 1
ATOM 614 C C . HIS A 1 82 ? 0.745 0.094 8.928 1.00 97.38 82 HIS A C 1
ATOM 616 O O . HIS A 1 82 ? 1.338 -0.327 7.939 1.00 97.38 82 HIS A O 1
ATOM 622 N N . LEU A 1 83 ? 1.350 0.274 10.106 1.00 97.44 83 LEU A N 1
ATOM 623 C CA . LEU A 1 83 ? 2.760 -0.046 10.308 1.00 97.44 83 LEU A CA 1
ATOM 624 C C . LEU A 1 83 ? 3.042 -1.529 10.031 1.00 97.44 83 LEU A C 1
ATOM 626 O O . LEU A 1 83 ? 3.980 -1.841 9.305 1.00 97.44 83 LEU A O 1
ATOM 630 N N . TYR A 1 84 ? 2.211 -2.431 10.565 1.00 96.00 84 TYR A N 1
ATOM 631 C CA . TYR A 1 84 ? 2.307 -3.865 10.291 1.00 96.00 84 TYR A CA 1
ATOM 632 C C . TYR A 1 84 ? 2.171 -4.160 8.793 1.00 96.00 84 TYR A C 1
ATOM 634 O O . TYR A 1 84 ? 3.018 -4.844 8.226 1.00 96.00 84 TYR A O 1
ATOM 642 N N . SER A 1 85 ? 1.148 -3.597 8.148 1.00 95.81 85 SER A N 1
ATOM 643 C CA . SER A 1 85 ? 0.865 -3.832 6.728 1.00 95.81 85 SER A CA 1
ATOM 644 C C . SER A 1 85 ? 2.021 -3.378 5.833 1.00 95.81 85 SER A C 1
ATOM 646 O O . SER A 1 85 ? 2.465 -4.134 4.972 1.00 95.81 85 SER A O 1
ATOM 648 N N . VAL A 1 86 ? 2.558 -2.177 6.071 1.00 97.06 86 VAL A N 1
ATOM 649 C CA . VAL A 1 86 ? 3.693 -1.635 5.310 1.00 97.06 86 VAL A CA 1
ATOM 650 C C . VAL A 1 86 ? 4.969 -2.433 5.574 1.00 97.06 86 VAL A C 1
ATOM 652 O O . VAL A 1 86 ? 5.689 -2.743 4.630 1.00 97.06 86 VAL A O 1
ATOM 655 N N . ALA A 1 87 ? 5.248 -2.799 6.828 1.00 97.12 87 ALA A N 1
ATOM 656 C CA . ALA A 1 87 ? 6.447 -3.561 7.170 1.00 97.12 87 ALA A CA 1
ATOM 657 C C . ALA A 1 87 ? 6.433 -4.960 6.538 1.00 97.12 87 ALA A C 1
ATOM 659 O O . ALA A 1 87 ? 7.407 -5.356 5.900 1.00 97.12 87 ALA A O 1
ATOM 660 N N . VAL A 1 88 ? 5.325 -5.695 6.672 1.00 95.88 88 VAL A N 1
ATOM 661 C CA . VAL A 1 88 ? 5.191 -7.034 6.082 1.00 95.88 88 VAL A CA 1
ATOM 662 C C . VAL A 1 88 ? 5.185 -6.961 4.558 1.00 95.88 88 VAL A C 1
ATOM 664 O O . VAL A 1 88 ? 5.865 -7.765 3.928 1.00 95.88 88 VAL A O 1
ATOM 667 N N . GLY A 1 89 ? 4.493 -5.985 3.960 1.00 94.75 89 GLY A N 1
ATOM 668 C CA . GLY A 1 89 ? 4.494 -5.783 2.509 1.00 94.75 89 GLY A CA 1
ATOM 669 C C . GLY A 1 89 ? 5.890 -5.486 1.955 1.00 94.75 89 GLY A C 1
ATOM 670 O O . GLY A 1 89 ? 6.308 -6.111 0.984 1.00 94.75 89 GLY A O 1
ATOM 671 N N . ALA A 1 90 ? 6.647 -4.606 2.616 1.00 94.94 90 ALA A N 1
ATOM 672 C CA . ALA A 1 90 ? 8.023 -4.295 2.236 1.00 94.94 90 ALA A CA 1
ATOM 673 C C . ALA A 1 90 ? 8.935 -5.528 2.34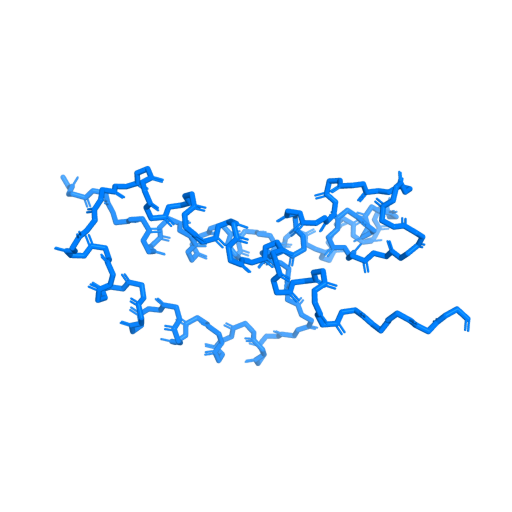1 1.00 94.94 90 ALA A C 1
ATOM 675 O O . ALA A 1 90 ? 9.672 -5.833 1.405 1.00 94.94 90 ALA A O 1
ATOM 676 N N . LEU A 1 91 ? 8.860 -6.269 3.454 1.00 95.38 91 LEU A N 1
ATOM 677 C CA . LEU A 1 91 ? 9.638 -7.496 3.645 1.00 95.38 91 LEU A CA 1
ATOM 678 C C . LEU A 1 91 ? 9.282 -8.567 2.610 1.00 95.38 91 LEU A C 1
ATOM 680 O O . LEU A 1 91 ? 10.183 -9.201 2.069 1.00 95.38 91 LEU A O 1
ATOM 684 N N . ALA A 1 92 ? 7.995 -8.746 2.307 1.00 92.62 92 ALA A N 1
ATOM 685 C CA . ALA A 1 92 ? 7.539 -9.687 1.292 1.00 92.62 92 ALA A CA 1
ATOM 686 C C . ALA A 1 92 ? 8.055 -9.309 -0.104 1.00 92.62 92 ALA A C 1
ATOM 688 O O . ALA A 1 92 ? 8.574 -10.172 -0.806 1.00 92.62 92 ALA A O 1
ATOM 689 N N . GLY A 1 93 ? 7.984 -8.027 -0.479 1.00 90.75 93 GLY A N 1
ATOM 690 C CA . GLY A 1 93 ? 8.515 -7.538 -1.755 1.00 90.75 93 GLY A CA 1
ATOM 691 C C . GLY A 1 93 ? 10.024 -7.755 -1.889 1.00 90.75 93 GLY A C 1
ATOM 692 O O . GLY A 1 93 ? 10.491 -8.218 -2.928 1.00 90.75 93 GLY A O 1
ATOM 693 N N . ILE A 1 94 ? 10.781 -7.494 -0.818 1.00 91.25 94 ILE A N 1
ATOM 694 C CA . ILE A 1 94 ? 12.229 -7.743 -0.773 1.00 91.25 94 ILE A CA 1
ATOM 695 C C . ILE A 1 94 ? 12.535 -9.247 -0.863 1.00 91.25 94 ILE A C 1
ATOM 697 O O . ILE A 1 94 ? 13.453 -9.634 -1.579 1.00 91.25 94 ILE A O 1
ATOM 701 N N . ALA A 1 95 ? 11.777 -10.092 -0.159 1.00 90.12 95 ALA A N 1
ATOM 702 C CA . ALA A 1 95 ? 12.019 -11.534 -0.090 1.00 90.12 95 ALA A CA 1
ATOM 703 C C . ALA A 1 95 ? 11.598 -12.297 -1.356 1.00 90.12 95 ALA A C 1
ATOM 705 O O . ALA A 1 95 ? 12.242 -13.278 -1.720 1.00 90.12 95 ALA A O 1
ATOM 706 N N . GLN A 1 96 ? 10.515 -11.876 -2.016 1.00 85.38 96 GLN A N 1
ATOM 707 C CA . GLN A 1 96 ? 10.053 -12.474 -3.271 1.00 85.38 96 GLN A CA 1
ATOM 708 C C . GLN A 1 96 ? 11.040 -12.216 -4.412 1.00 85.38 96 GLN A C 1
ATOM 710 O O . GLN A 1 96 ? 11.117 -13.011 -5.351 1.00 85.38 96 GLN A O 1
ATOM 715 N N . TRP A 1 97 ? 11.761 -11.093 -4.365 1.00 71.75 97 TRP A N 1
ATOM 716 C CA . TRP A 1 97 ? 12.654 -10.734 -5.450 1.00 71.75 97 TRP A CA 1
ATOM 717 C C . TRP A 1 97 ? 13.849 -11.702 -5.518 1.00 71.75 97 TRP A C 1
ATOM 719 O O . TRP A 1 97 ? 14.546 -11.874 -4.515 1.00 71.75 97 TRP A O 1
ATOM 729 N N . PRO A 1 98 ? 14.132 -12.323 -6.680 1.00 59.28 98 PRO A N 1
ATOM 730 C CA . PRO A 1 98 ? 15.242 -13.254 -6.794 1.00 59.28 98 PRO A CA 1
ATOM 731 C C . PRO A 1 98 ? 16.557 -12.517 -6.547 1.00 59.28 98 PRO A C 1
ATOM 733 O O . PRO A 1 98 ? 16.902 -11.571 -7.255 1.00 59.28 98 PRO A O 1
ATOM 736 N N . SER A 1 99 ? 17.342 -12.994 -5.588 1.00 54.88 99 SER A N 1
ATOM 737 C CA . SER A 1 99 ? 18.755 -12.647 -5.436 1.00 54.88 99 SER A CA 1
ATOM 738 C C . SER A 1 99 ? 19.613 -13.300 -6.532 1.00 54.88 99 SER A C 1
ATOM 740 O O . SER A 1 99 ? 20.640 -13.907 -6.234 1.00 54.88 99 SER A O 1
ATOM 742 N N . VAL A 1 100 ? 19.170 -13.245 -7.790 1.00 46.78 100 VAL A N 1
ATOM 743 C CA . VAL A 1 100 ? 19.916 -13.765 -8.938 1.00 46.78 100 VAL A CA 1
ATOM 744 C C . VAL A 1 100 ? 20.339 -12.565 -9.773 1.00 46.78 100 VAL A C 1
ATOM 746 O O . VAL A 1 100 ? 19.515 -11.940 -10.441 1.00 46.78 100 VAL A O 1
ATOM 749 N N . GLY A 1 101 ? 21.612 -12.204 -9.610 1.00 45.31 101 GLY A N 1
ATOM 750 C CA . GLY A 1 101 ? 22.342 -11.357 -10.549 1.00 45.31 101 GLY A CA 1
ATOM 751 C C . GLY A 1 101 ? 22.728 -12.116 -11.809 1.00 45.31 101 GLY A C 1
ATOM 752 O O . GLY A 1 101 ? 22.633 -13.365 -11.805 1.00 45.31 101 GLY A O 1
#

Secondary structure (DSSP, 8-state):
----HHHHHHHHHHHHHHHHHHHHHTT-GGGG---SSGGGSTTHHHHGGG--SSHHHHHHHHHHHHHHHHHHHTTS-HHHHHHHHHHHHHHHHHHHS----